Protein AF-A0A0X1U800-F1 (afdb_monomer_lite)

Foldseek 3Di:
DVVVVVVVVVVVVVVLFPPKDKDKDWDPVCQLPVVDPVSVVVVVPPDDPVPADPPDDKIKMWMWIDTNPDTDIDIDIDHDDDPVVVVVVVVVCVVVDDDDPDQDDDPVDPDRPDPPPPPPD

pLDDT: mean 77.21, std 16.34, range [30.25, 90.88]

Secondary structure (DSSP, 8-state):
-HHHHHHHHHHHHHHHTT-EEEEEE--GGGTT-SSSHHHHHHTTTSPPGGGS-SSS-EEEEEEEEEETTEEEEEEEEEE---HHHHHHHHHHHHHH----SS----TT-------------

Structure (mmCIF, N/CA/C/O backbone):
data_AF-A0A0X1U800-F1
#
_entry.id   AF-A0A0X1U800-F1
#
loop_
_atom_site.group_PDB
_atom_site.id
_atom_site.type_symbol
_atom_site.label_atom_id
_atom_site.label_alt_id
_atom_site.label_comp_id
_atom_site.label_asym_id
_atom_site.label_entity_id
_atom_site.label_seq_id
_atom_site.pdbx_PDB_ins_code
_atom_site.Cartn_x
_atom_site.Cartn_y
_atom_site.Cartn_z
_atom_site.occupancy
_atom_site.B_iso_or_equiv
_atom_site.auth_seq_id
_atom_site.auth_comp_id
_atom_site.auth_asym_id
_atom_site.auth_atom_id
_atom_site.pdbx_PDB_model_num
ATOM 1 N N . MET A 1 1 ? -38.539 11.620 36.957 1.00 58.22 1 MET A N 1
ATOM 2 C CA . MET A 1 1 ? -37.095 11.274 36.946 1.00 58.22 1 MET A CA 1
ATOM 3 C C . MET A 1 1 ? -36.659 10.487 35.702 1.00 58.22 1 MET A C 1
ATOM 5 O O . MET A 1 1 ? -35.643 10.849 35.133 1.00 58.22 1 MET A O 1
ATOM 9 N N . LYS A 1 2 ? -37.437 9.511 35.198 1.00 63.00 2 LYS A N 1
ATOM 10 C CA . LYS A 1 2 ? -37.110 8.702 33.995 1.00 63.00 2 LYS A CA 1
ATOM 11 C C . LYS A 1 2 ? -36.730 9.505 32.728 1.00 63.00 2 LYS A C 1
ATOM 13 O O . LYS A 1 2 ? -35.786 9.140 32.041 1.00 63.00 2 LYS A O 1
ATOM 18 N N . LYS A 1 3 ? -37.398 10.640 32.462 1.00 69.00 3 LYS A N 1
ATOM 19 C CA . LYS A 1 3 ? -37.115 11.502 31.292 1.00 69.00 3 LYS A CA 1
ATOM 20 C C . LYS A 1 3 ? -35.714 12.143 31.309 1.00 69.00 3 LYS A C 1
ATOM 22 O O . LYS A 1 3 ? -35.134 12.322 30.248 1.00 69.00 3 LYS A O 1
ATOM 27 N N . LYS A 1 4 ? -35.150 12.451 32.489 1.00 76.62 4 LYS A N 1
ATOM 28 C CA . LYS A 1 4 ? -33.788 13.013 32.604 1.00 76.62 4 LYS A CA 1
ATOM 29 C C . LYS A 1 4 ? -32.718 11.970 32.257 1.00 76.62 4 LYS A C 1
ATOM 31 O O . LYS A 1 4 ? -31.781 12.285 31.538 1.00 76.62 4 LYS A O 1
ATOM 36 N N . TYR A 1 5 ? -32.903 10.723 32.692 1.00 85.62 5 TYR A N 1
ATOM 37 C CA . TYR A 1 5 ? -31.992 9.620 32.361 1.00 85.62 5 TYR A CA 1
ATOM 38 C C . TYR A 1 5 ? -32.032 9.242 30.878 1.00 85.62 5 TYR A C 1
ATOM 40 O O . TYR A 1 5 ? -30.999 8.915 30.308 1.00 85.62 5 TYR A O 1
ATOM 48 N N . PHE A 1 6 ? -33.198 9.355 30.237 1.00 87.12 6 PHE A N 1
ATOM 49 C CA . PHE A 1 6 ? -33.327 9.152 28.793 1.00 87.12 6 PHE A CA 1
ATOM 50 C C . PHE A 1 6 ? -32.513 10.176 27.985 1.00 87.12 6 PHE A C 1
ATOM 52 O O . PHE A 1 6 ? -31.804 9.804 27.056 1.00 87.12 6 PHE A O 1
ATOM 59 N N . PHE A 1 7 ? -32.539 11.451 28.387 1.00 86.38 7 PHE A N 1
ATOM 60 C CA . PHE A 1 7 ? -31.701 12.484 27.768 1.00 86.38 7 PHE A CA 1
ATOM 61 C C . PHE A 1 7 ? -30.202 12.223 27.964 1.00 86.38 7 PHE A C 1
ATOM 63 O O . PHE A 1 7 ? -29.434 12.354 27.017 1.00 86.38 7 PHE A O 1
ATOM 70 N N . ILE A 1 8 ? -29.787 11.800 29.162 1.00 88.88 8 ILE A N 1
ATOM 71 C CA . ILE A 1 8 ? -28.387 11.441 29.445 1.00 88.88 8 ILE A CA 1
ATOM 72 C C . ILE A 1 8 ? -27.940 10.253 28.578 1.00 88.88 8 ILE A C 1
ATOM 74 O O . ILE A 1 8 ? -26.848 10.282 28.019 1.00 88.88 8 ILE A O 1
ATOM 78 N N . PHE A 1 9 ? -28.797 9.241 28.409 1.00 87.44 9 PHE A N 1
ATOM 79 C CA . PHE A 1 9 ? -28.520 8.089 27.549 1.00 87.44 9 PHE A CA 1
ATOM 80 C C . PHE A 1 9 ? -28.328 8.488 26.080 1.00 87.44 9 PHE A C 1
ATOM 82 O O . PHE A 1 9 ? -27.378 8.036 25.450 1.00 87.44 9 PHE A O 1
ATOM 89 N N . ILE A 1 10 ? -29.173 9.380 25.549 1.00 87.44 10 ILE A N 1
ATOM 90 C CA . ILE A 1 10 ? -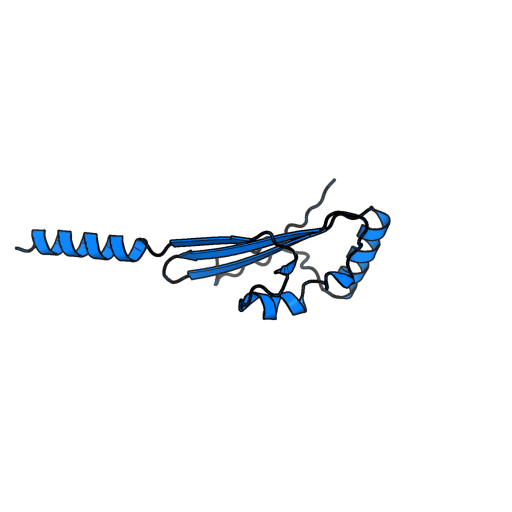29.033 9.895 24.177 1.00 87.44 10 ILE A CA 1
ATOM 91 C C . ILE A 1 10 ? -27.715 10.655 24.002 1.00 87.44 10 ILE A C 1
ATOM 93 O O . ILE A 1 10 ? -27.038 10.470 22.997 1.00 87.44 10 ILE A O 1
ATOM 97 N N . ILE A 1 11 ? -27.321 11.476 24.978 1.00 86.25 11 ILE A N 1
ATOM 98 C CA . ILE A 1 11 ? -26.056 12.222 24.921 1.00 86.25 11 ILE A CA 1
ATOM 99 C C . ILE A 1 11 ? -24.863 11.259 24.895 1.00 86.25 11 ILE A C 1
ATOM 101 O O . ILE A 1 11 ? -23.974 11.418 24.066 1.00 86.25 11 ILE A O 1
ATOM 105 N N . ILE A 1 12 ? -24.863 10.233 25.751 1.00 83.19 12 ILE A N 1
ATOM 106 C CA . ILE A 1 12 ? -23.816 9.201 25.770 1.00 83.19 12 ILE A CA 1
ATOM 107 C C . ILE A 1 12 ? -23.771 8.455 24.434 1.00 83.19 12 ILE A C 1
ATOM 109 O O . ILE A 1 12 ? -22.695 8.265 23.876 1.00 83.19 12 ILE A O 1
ATOM 113 N N . LEU A 1 13 ? -24.933 8.08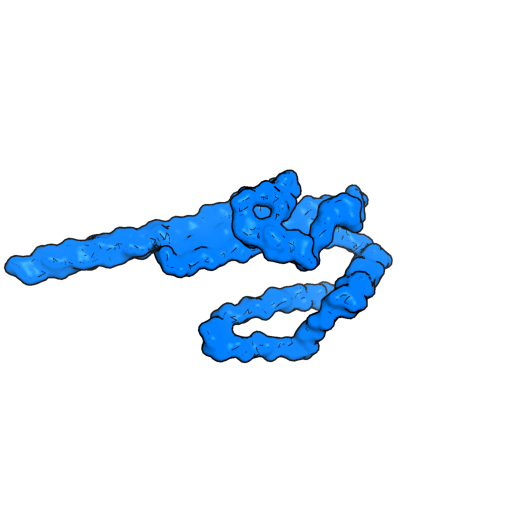3 23.894 1.00 80.62 13 LEU A N 1
ATOM 114 C CA . LEU A 1 13 ? -25.037 7.413 22.604 1.00 80.62 13 LEU A CA 1
ATOM 115 C C . LEU A 1 13 ? -24.432 8.273 21.484 1.00 80.62 13 LEU A C 1
ATOM 117 O O . LEU A 1 13 ? -23.633 7.772 20.705 1.00 80.62 13 LEU A O 1
ATOM 121 N N . ILE A 1 14 ? -24.745 9.572 21.441 1.00 80.38 14 ILE A N 1
ATOM 122 C CA . ILE A 1 14 ? -24.180 10.512 20.461 1.00 80.38 14 ILE A CA 1
ATOM 123 C C . ILE A 1 14 ? -22.660 10.634 20.625 1.00 80.38 14 ILE A C 1
ATOM 125 O O . ILE A 1 14 ? -21.954 10.636 19.622 1.00 80.38 14 ILE A O 1
ATOM 129 N N . LEU A 1 15 ? -22.144 10.675 21.859 1.00 72.50 15 LEU A N 1
ATOM 130 C CA . LEU A 1 15 ? -20.700 10.726 22.124 1.00 72.50 15 LEU A CA 1
ATOM 131 C C . LEU A 1 15 ? -19.961 9.483 21.597 1.00 72.50 15 LEU A C 1
ATOM 133 O O . LEU A 1 15 ? -18.846 9.620 21.100 1.00 72.50 15 LEU A O 1
ATOM 137 N N . PHE A 1 16 ? -20.585 8.299 21.622 1.00 66.44 16 PHE A N 1
ATOM 138 C CA . PHE A 1 16 ? -20.022 7.084 21.011 1.00 66.44 16 PHE A CA 1
ATOM 139 C C . PHE A 1 16 ? -19.899 7.170 19.480 1.00 66.44 16 PHE A C 1
ATOM 141 O O . PHE A 1 16 ? -19.029 6.521 18.904 1.00 66.44 16 PHE A O 1
ATOM 148 N N . PHE A 1 17 ? -20.727 7.979 18.811 1.00 65.50 17 PHE A N 1
ATOM 149 C CA . PHE A 1 17 ? -20.683 8.152 17.354 1.00 65.50 17 PHE A CA 1
ATOM 150 C C . PHE A 1 17 ? -19.656 9.197 16.878 1.00 65.50 17 PHE A C 1
ATOM 152 O O . PHE A 1 17 ? -19.450 9.330 15.674 1.00 65.50 17 PHE A O 1
ATOM 159 N N . ILE A 1 18 ? -18.981 9.924 17.780 1.00 67.25 18 ILE A N 1
ATOM 160 C CA . ILE A 1 18 ? -18.018 10.986 17.414 1.00 67.25 18 ILE A CA 1
ATOM 161 C C . ILE A 1 18 ? -16.639 10.423 17.012 1.00 67.25 18 ILE A C 1
ATOM 163 O O . ILE A 1 18 ? -15.807 11.147 16.470 1.00 67.25 18 ILE A O 1
ATOM 167 N N . SER A 1 19 ? -16.385 9.127 17.202 1.00 61.94 19 SER A N 1
ATOM 168 C CA . SER A 1 19 ? -15.115 8.473 16.848 1.00 61.94 19 SER A CA 1
ATOM 169 C C . SER A 1 19 ? -14.982 8.202 15.341 1.00 61.94 19 SER A C 1
ATOM 171 O O . SER A 1 19 ? -14.859 7.052 14.916 1.00 61.94 19 SER A O 1
ATOM 173 N N . TYR A 1 20 ? -15.023 9.266 14.537 1.00 70.81 20 TYR A N 1
ATOM 174 C CA . TYR A 1 20 ? -14.709 9.242 13.114 1.00 70.81 20 TYR A CA 1
ATOM 175 C C . TYR A 1 20 ? -13.372 9.933 12.857 1.00 70.81 20 TYR A C 1
ATOM 177 O O . TYR A 1 20 ? -13.182 11.091 13.225 1.00 70.81 20 TYR A O 1
ATOM 185 N N . SER A 1 21 ? -12.450 9.227 12.208 1.00 75.94 21 SER A N 1
ATOM 186 C CA . SER A 1 21 ? -11.150 9.769 11.812 1.00 75.94 21 SER A CA 1
ATOM 187 C C . SER A 1 21 ? -10.889 9.467 10.344 1.00 75.94 21 SER A C 1
ATOM 189 O O . SER A 1 21 ? -11.048 8.327 9.902 1.00 75.94 21 SER A O 1
ATOM 191 N N . ILE A 1 22 ? -10.467 10.492 9.603 1.00 80.81 22 ILE A N 1
ATOM 192 C CA . ILE A 1 22 ? -9.895 10.353 8.266 1.00 80.81 22 ILE A CA 1
ATOM 193 C C . ILE A 1 22 ? -8.496 10.947 8.301 1.00 80.81 22 ILE A C 1
ATOM 195 O O . ILE A 1 22 ? -8.320 12.094 8.714 1.00 80.81 22 ILE A O 1
ATOM 199 N N . SER A 1 23 ? -7.509 10.216 7.793 1.00 80.88 23 SER A N 1
ATOM 200 C CA . SER A 1 23 ? -6.208 10.801 7.478 1.00 80.88 23 SER A CA 1
ATOM 201 C C . SER A 1 23 ? -5.756 10.384 6.089 1.00 80.88 23 SER A C 1
ATOM 203 O O . SER A 1 23 ? -5.869 9.219 5.717 1.00 80.88 23 SER A O 1
ATOM 205 N N . ASN A 1 24 ? -5.240 11.352 5.330 1.00 84.06 24 ASN A N 1
ATOM 206 C CA . ASN A 1 24 ? -4.761 11.138 3.972 1.00 84.06 24 ASN A CA 1
ATOM 207 C C . ASN A 1 24 ? -3.338 11.686 3.842 1.00 84.06 24 ASN A C 1
ATOM 209 O O . ASN A 1 24 ? -3.045 12.787 4.309 1.00 84.06 24 ASN A O 1
ATOM 213 N N . THR A 1 25 ? -2.451 10.952 3.176 1.00 82.75 25 THR A N 1
ATOM 214 C CA . THR A 1 25 ? -1.112 11.443 2.831 1.00 82.75 25 THR A CA 1
ATOM 215 C C . THR A 1 25 ? -0.746 11.043 1.415 1.00 82.75 25 THR A C 1
ATOM 217 O O . THR A 1 25 ? -1.034 9.931 0.989 1.00 82.75 25 THR A O 1
ATOM 220 N N . THR A 1 26 ? -0.117 11.957 0.681 1.00 85.19 26 THR A N 1
ATOM 221 C CA . THR A 1 26 ? 0.312 11.739 -0.708 1.00 85.19 26 THR A CA 1
ATOM 222 C C . THR A 1 26 ? 1.830 11.701 -0.876 1.00 85.19 26 THR A C 1
ATOM 224 O O . THR A 1 26 ? 2.363 11.770 -1.979 1.00 85.19 26 THR A O 1
ATOM 227 N N . ASN A 1 27 ? 2.568 11.628 0.232 1.00 86.88 27 ASN A N 1
ATOM 228 C CA . ASN A 1 27 ? 4.019 11.730 0.205 1.00 86.88 27 ASN A CA 1
ATOM 229 C C . ASN A 1 27 ? 4.653 10.406 -0.236 1.00 86.88 27 ASN A C 1
ATOM 231 O O . ASN A 1 27 ? 4.662 9.450 0.536 1.00 86.88 27 ASN A O 1
ATOM 235 N N . ILE A 1 28 ? 5.244 10.376 -1.431 1.00 86.31 28 ILE A N 1
ATOM 236 C CA . ILE A 1 28 ? 5.927 9.197 -1.984 1.00 86.31 28 ILE A CA 1
ATOM 237 C C . ILE A 1 28 ? 7.019 8.630 -1.058 1.00 86.31 28 ILE A C 1
ATOM 239 O O . ILE A 1 28 ? 7.222 7.424 -1.025 1.00 86.31 28 ILE A O 1
ATOM 243 N N . LYS A 1 29 ? 7.659 9.453 -0.211 1.00 87.94 29 LYS A N 1
ATOM 244 C CA . LYS A 1 29 ? 8.644 8.979 0.785 1.00 87.94 29 LYS A CA 1
ATOM 245 C C . LYS A 1 29 ? 8.032 8.076 1.864 1.00 87.94 29 LYS A C 1
ATOM 247 O O . LYS A 1 29 ? 8.759 7.376 2.559 1.00 87.94 29 LYS A O 1
ATOM 252 N N . LYS A 1 30 ? 6.708 8.126 2.032 1.00 88.88 30 LYS A N 1
ATOM 253 C CA . LYS A 1 30 ? 5.937 7.280 2.951 1.00 88.88 30 LYS A CA 1
ATOM 254 C C . LYS A 1 30 ? 5.375 6.027 2.277 1.00 88.88 30 LYS A C 1
ATOM 256 O O . LYS A 1 30 ? 4.639 5.284 2.921 1.00 88.88 30 LYS A O 1
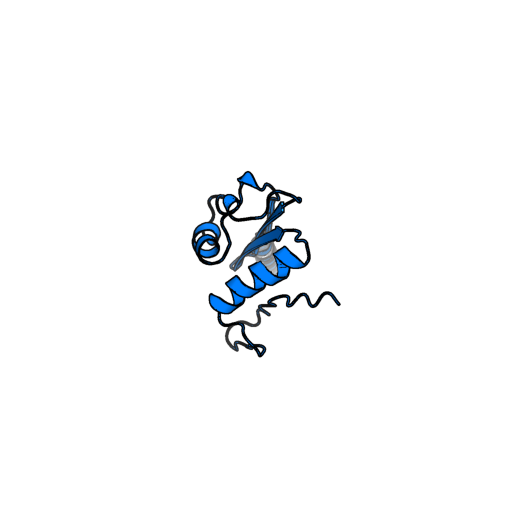ATOM 261 N N . TYR A 1 31 ? 5.675 5.802 1.000 1.00 90.88 31 TYR A N 1
ATOM 262 C CA . TYR A 1 31 ? 5.258 4.600 0.295 1.00 90.88 31 TYR A CA 1
ATOM 263 C C . TYR A 1 31 ? 5.796 3.347 0.987 1.00 90.88 31 TYR A C 1
ATOM 265 O O . TYR A 1 31 ? 7.004 3.217 1.181 1.00 90.88 31 TYR A O 1
ATOM 273 N N . LEU A 1 32 ? 4.886 2.452 1.387 1.00 89.75 32 LEU A N 1
ATOM 274 C CA . LEU A 1 32 ? 5.188 1.214 2.122 1.00 89.75 32 LEU A CA 1
ATOM 275 C C . LEU A 1 32 ? 6.028 1.430 3.398 1.00 89.75 32 LEU A C 1
ATOM 277 O O . LEU A 1 32 ? 6.711 0.520 3.880 1.00 89.75 32 LEU A O 1
ATOM 281 N N . ASN A 1 33 ? 6.013 2.653 3.926 1.00 90.00 33 ASN A N 1
ATOM 282 C CA . ASN A 1 33 ? 6.819 3.080 5.061 1.00 90.00 33 ASN A CA 1
ATOM 283 C C . ASN A 1 33 ? 6.101 4.174 5.864 1.00 90.00 33 ASN A C 1
ATOM 285 O O . ASN A 1 33 ? 6.710 5.145 6.315 1.00 90.00 33 ASN A O 1
ATOM 289 N N . ASN A 1 34 ? 4.779 4.059 6.001 1.00 83.25 34 ASN A N 1
ATOM 290 C CA . ASN A 1 34 ? 3.983 4.982 6.802 1.00 83.25 34 ASN A CA 1
ATOM 291 C C . ASN A 1 34 ? 3.917 4.568 8.288 1.00 83.25 34 ASN A C 1
ATOM 293 O O . ASN A 1 34 ? 3.377 5.313 9.103 1.00 83.25 34 ASN A O 1
ATOM 297 N N . GLY A 1 35 ? 4.492 3.414 8.647 1.00 82.94 35 GLY A N 1
ATOM 298 C CA . GLY A 1 35 ? 4.532 2.878 10.014 1.00 82.94 35 GLY A CA 1
ATOM 299 C C . GLY A 1 35 ? 3.262 2.116 10.401 1.00 82.94 35 GLY A C 1
ATOM 300 O O . GLY A 1 35 ? 3.008 1.894 11.582 1.00 82.94 35 GLY A O 1
ATOM 301 N N . THR A 1 36 ? 2.459 1.738 9.408 1.00 85.56 36 THR A N 1
ATOM 302 C CA . THR A 1 36 ? 1.113 1.167 9.571 1.00 85.56 36 THR A CA 1
ATOM 303 C C . THR A 1 36 ? 1.115 -0.323 9.249 1.00 85.56 36 THR A C 1
ATOM 305 O O . THR A 1 36 ? 1.979 -0.801 8.513 1.00 85.56 36 THR A O 1
ATOM 308 N N . LYS A 1 37 ? 0.159 -1.092 9.787 1.00 85.75 37 LYS A N 1
ATOM 309 C CA . LYS A 1 37 ? 0.118 -2.549 9.555 1.00 85.75 37 LYS A CA 1
ATOM 310 C C . LYS A 1 37 ? -0.100 -2.884 8.077 1.00 85.75 37 LYS A C 1
ATOM 312 O O . LYS A 1 37 ? 0.450 -3.881 7.610 1.00 85.75 37 LYS A O 1
ATOM 317 N N . ILE A 1 38 ? -0.839 -2.052 7.333 1.00 87.19 38 ILE A N 1
ATOM 318 C CA . ILE A 1 38 ? -1.012 -2.220 5.885 1.00 87.19 38 ILE A CA 1
ATOM 319 C C . ILE A 1 38 ? 0.315 -2.216 5.111 1.00 87.19 38 ILE A C 1
ATOM 321 O O . ILE A 1 38 ? 0.401 -2.917 4.106 1.00 87.19 38 ILE A O 1
ATOM 325 N N . ASP A 1 39 ? 1.367 -1.533 5.587 1.00 88.88 39 ASP A N 1
ATOM 326 C CA . ASP A 1 39 ? 2.673 -1.509 4.910 1.00 88.88 39 ASP A CA 1
ATOM 327 C C . ASP A 1 39 ? 3.260 -2.923 4.782 1.00 88.88 39 ASP A C 1
ATOM 329 O O . ASP A 1 39 ? 3.804 -3.287 3.739 1.00 88.88 39 ASP A O 1
ATOM 333 N N . THR A 1 40 ? 3.120 -3.752 5.823 1.00 88.81 40 THR A N 1
ATOM 334 C CA . THR A 1 40 ? 3.620 -5.135 5.830 1.00 88.81 40 THR A CA 1
ATOM 335 C C . THR A 1 40 ? 2.902 -6.003 4.801 1.00 88.81 40 THR A C 1
ATOM 337 O O . THR A 1 40 ? 3.542 -6.797 4.117 1.00 88.81 40 THR A O 1
ATOM 340 N N . TYR A 1 41 ? 1.585 -5.843 4.661 1.00 88.19 41 TYR A N 1
ATOM 341 C CA . TYR A 1 41 ? 0.805 -6.603 3.684 1.00 88.19 41 TYR A CA 1
ATOM 342 C C . TYR A 1 41 ? 1.050 -6.102 2.261 1.00 88.19 41 TYR A C 1
ATOM 344 O O . TYR A 1 41 ? 1.271 -6.901 1.354 1.00 88.19 41 TYR A O 1
ATOM 352 N N . ALA A 1 42 ? 1.058 -4.782 2.070 1.00 89.00 42 ALA A N 1
ATOM 353 C CA . ALA A 1 42 ? 1.214 -4.159 0.766 1.00 89.00 42 ALA A CA 1
ATOM 354 C C . ALA A 1 42 ? 2.586 -4.446 0.139 1.00 89.00 42 ALA A C 1
ATOM 356 O O . ALA A 1 42 ? 2.645 -4.649 -1.070 1.00 89.00 42 ALA A O 1
ATOM 357 N N . LYS A 1 43 ? 3.661 -4.582 0.932 1.00 90.31 43 LYS A N 1
ATOM 358 C CA . LYS A 1 43 ? 5.003 -4.973 0.446 1.00 90.31 43 LYS A CA 1
ATOM 359 C C . LYS A 1 43 ? 5.044 -6.289 -0.332 1.00 90.31 43 LYS A C 1
ATOM 361 O O . LYS A 1 43 ? 5.921 -6.462 -1.168 1.00 90.31 43 LYS A O 1
ATOM 366 N N . ASN A 1 44 ? 4.110 -7.207 -0.084 1.00 86.31 44 ASN A N 1
ATOM 367 C CA . ASN A 1 44 ? 4.065 -8.482 -0.805 1.00 86.31 44 ASN A CA 1
ATOM 368 C C . ASN A 1 44 ? 3.452 -8.353 -2.207 1.00 86.31 44 ASN A C 1
ATOM 370 O O . ASN A 1 44 ? 3.726 -9.177 -3.079 1.00 86.31 44 ASN A O 1
ATOM 374 N N . PHE A 1 45 ? 2.617 -7.334 -2.420 1.00 84.81 45 PHE A N 1
ATOM 375 C CA . PHE A 1 45 ? 1.834 -7.170 -3.645 1.00 84.81 45 PHE A CA 1
ATOM 376 C C . PHE A 1 45 ? 2.307 -6.001 -4.500 1.00 84.81 45 PHE A C 1
ATOM 378 O O . PHE A 1 45 ? 2.270 -6.090 -5.727 1.00 84.81 45 PHE A O 1
ATOM 385 N N . MET A 1 46 ? 2.734 -4.915 -3.861 1.00 87.88 46 MET A N 1
ATOM 386 C CA . MET A 1 46 ? 3.117 -3.681 -4.525 1.00 87.88 46 MET A CA 1
ATOM 387 C C . MET A 1 46 ? 4.597 -3.694 -4.942 1.00 87.88 46 MET A C 1
ATOM 389 O O . MET A 1 46 ? 5.425 -4.269 -4.234 1.00 87.88 46 MET A O 1
ATOM 393 N N . PRO A 1 47 ? 4.944 -3.077 -6.085 1.00 88.06 47 PRO A N 1
ATOM 394 C CA . PRO A 1 47 ? 6.318 -3.049 -6.587 1.00 88.06 47 PRO A CA 1
ATOM 395 C C . PRO A 1 47 ? 7.220 -2.141 -5.741 1.00 88.06 47 PRO A C 1
ATOM 397 O O . PRO A 1 47 ? 6.746 -1.197 -5.107 1.00 88.06 47 PRO A O 1
ATOM 400 N N . ALA A 1 48 ? 8.531 -2.376 -5.751 1.00 88.38 48 ALA A N 1
ATOM 401 C CA . ALA A 1 48 ? 9.478 -1.408 -5.202 1.00 88.38 48 ALA A CA 1
ATOM 402 C C . ALA A 1 48 ? 9.492 -0.143 -6.083 1.00 88.38 48 ALA A C 1
ATOM 404 O O . ALA A 1 48 ? 9.330 -0.242 -7.299 1.00 88.38 48 ALA A O 1
ATOM 405 N N . ILE A 1 49 ? 9.676 1.052 -5.502 1.00 87.25 49 ILE A N 1
ATOM 406 C CA . ILE A 1 49 ? 9.702 2.302 -6.296 1.00 87.25 49 ILE A CA 1
ATOM 407 C C . ILE A 1 49 ? 10.878 2.292 -7.271 1.00 87.25 49 ILE A C 1
ATOM 409 O O . ILE A 1 49 ? 10.799 2.844 -8.364 1.00 87.25 49 ILE A O 1
ATOM 413 N N . GLU A 1 50 ? 11.975 1.664 -6.870 1.00 86.25 50 GLU A N 1
ATOM 414 C CA . GLU A 1 50 ? 13.212 1.579 -7.630 1.00 86.25 50 GLU A CA 1
ATOM 415 C C . GLU A 1 50 ? 13.046 0.770 -8.921 1.00 86.25 50 GLU A C 1
ATOM 417 O O . GLU A 1 50 ? 13.748 1.053 -9.894 1.00 86.25 50 GLU A O 1
ATOM 422 N N . ASP A 1 51 ? 12.098 -0.172 -8.928 1.00 85.69 51 ASP A N 1
ATOM 423 C CA . ASP A 1 51 ? 11.759 -1.023 -10.071 1.00 85.69 51 ASP A CA 1
ATOM 424 C C . ASP A 1 51 ? 10.797 -0.333 -11.050 1.00 85.69 51 ASP A C 1
ATOM 426 O O . ASP A 1 51 ? 10.565 -0.829 -12.155 1.00 85.69 51 ASP A O 1
ATOM 430 N N . LEU A 1 52 ? 10.222 0.810 -10.659 1.00 84.69 52 LEU A N 1
ATOM 431 C CA . LEU A 1 52 ? 9.292 1.559 -11.491 1.00 84.69 52 LEU A CA 1
ATOM 432 C C . LEU A 1 52 ? 10.032 2.464 -12.480 1.00 84.69 52 LEU A C 1
ATOM 434 O O . LEU A 1 52 ? 11.109 2.996 -12.186 1.00 84.69 52 LEU A O 1
ATOM 438 N N . PRO A 1 53 ? 9.443 2.699 -13.662 1.00 80.56 53 PRO A N 1
ATOM 439 C CA . PRO A 1 53 ? 10.001 3.640 -14.613 1.00 80.56 53 PRO A CA 1
ATOM 440 C C . PRO A 1 53 ? 10.080 5.046 -14.020 1.00 80.56 53 PRO A C 1
ATOM 442 O O . PRO A 1 53 ? 9.115 5.578 -13.478 1.00 80.56 53 PRO A O 1
ATOM 445 N N . LYS A 1 54 ? 11.250 5.666 -14.174 1.00 73.06 54 LYS A N 1
ATOM 446 C CA . LYS A 1 54 ? 11.580 6.974 -13.587 1.00 73.06 54 LYS A CA 1
ATOM 447 C C . LYS A 1 54 ? 11.269 8.160 -14.503 1.00 73.06 54 LYS A C 1
ATOM 449 O O . LYS A 1 54 ? 11.558 9.295 -14.142 1.00 73.06 54 LYS A O 1
ATOM 454 N N . TYR A 1 55 ? 10.752 7.907 -15.705 1.00 68.12 55 TYR A N 1
ATOM 455 C CA . TYR A 1 55 ? 10.603 8.931 -16.744 1.00 68.12 55 TYR A CA 1
ATOM 456 C C . TYR A 1 55 ? 9.283 9.720 -16.655 1.00 68.12 55 TYR A C 1
ATOM 458 O O . TYR A 1 55 ? 9.120 10.696 -17.386 1.00 68.12 55 TYR A O 1
ATOM 466 N N . ARG A 1 56 ? 8.346 9.332 -15.776 1.00 70.56 56 ARG A N 1
ATOM 467 C CA . ARG A 1 56 ? 7.098 10.064 -15.496 1.00 70.56 56 ARG A CA 1
ATOM 468 C C . ARG A 1 56 ? 6.804 10.121 -14.003 1.00 70.56 56 ARG A C 1
ATOM 470 O O . ARG A 1 56 ? 7.350 9.347 -13.219 1.00 70.56 56 ARG A O 1
ATOM 477 N N . ASP A 1 57 ? 5.913 11.038 -13.640 1.00 78.38 57 ASP A N 1
ATOM 478 C CA . ASP A 1 57 ? 5.477 11.230 -12.264 1.00 78.38 57 ASP A CA 1
ATOM 479 C C . ASP A 1 57 ? 4.826 9.964 -11.692 1.00 78.38 57 ASP A C 1
ATOM 481 O O . ASP A 1 57 ? 3.956 9.340 -12.306 1.00 78.38 57 ASP A O 1
ATOM 485 N N . ILE A 1 58 ? 5.251 9.614 -10.479 1.00 85.19 58 ILE A N 1
ATOM 486 C CA . ILE A 1 58 ? 4.675 8.552 -9.659 1.00 85.19 58 ILE A CA 1
ATOM 487 C C . ILE A 1 58 ? 3.914 9.226 -8.522 1.00 85.19 58 ILE A C 1
ATOM 489 O O . ILE A 1 58 ? 4.479 10.010 -7.757 1.00 85.19 58 ILE A O 1
ATOM 493 N N . SER A 1 59 ? 2.630 8.906 -8.396 1.00 87.31 59 SER A N 1
ATOM 494 C CA . SER A 1 59 ? 1.776 9.423 -7.332 1.00 87.31 59 SER A CA 1
ATOM 495 C C . SER A 1 59 ? 1.451 8.329 -6.328 1.00 87.31 59 SER A C 1
ATOM 497 O O . SER A 1 59 ? 1.056 7.223 -6.688 1.00 87.31 59 SER A O 1
ATOM 499 N N . TYR A 1 60 ? 1.588 8.656 -5.050 1.00 89.88 60 TYR A N 1
ATOM 500 C CA . TYR A 1 60 ? 1.204 7.794 -3.942 1.00 89.88 60 TYR A CA 1
ATOM 501 C C . TYR A 1 60 ? 0.092 8.459 -3.146 1.00 89.88 60 TYR A C 1
ATOM 503 O O . TYR A 1 60 ? 0.102 9.674 -2.955 1.00 89.88 60 TYR A O 1
ATOM 511 N N . LYS A 1 61 ? -0.849 7.659 -2.646 1.00 90.19 61 LYS A N 1
ATOM 512 C CA . LYS A 1 61 ? -1.876 8.095 -1.708 1.00 90.19 61 LYS A CA 1
ATOM 513 C C . LYS A 1 61 ? -2.154 6.997 -0.693 1.00 90.19 61 LYS A C 1
ATOM 515 O O . LYS A 1 61 ? -2.499 5.879 -1.057 1.00 90.19 61 LYS A O 1
ATOM 520 N N . TYR A 1 62 ? -2.066 7.347 0.577 1.00 90.31 62 TYR A N 1
ATOM 521 C CA . TYR A 1 62 ? -2.544 6.544 1.691 1.00 90.31 62 TYR A CA 1
ATOM 522 C C . TYR A 1 62 ? -3.767 7.215 2.293 1.00 90.31 62 TYR A C 1
ATOM 524 O O . TYR A 1 62 ? -3.745 8.426 2.525 1.00 90.31 62 TYR A O 1
ATOM 532 N N . ASN A 1 63 ? -4.802 6.427 2.556 1.00 88.50 63 ASN A N 1
ATOM 533 C CA . ASN A 1 63 ? -5.993 6.853 3.269 1.00 88.50 63 ASN A CA 1
ATOM 534 C C . ASN A 1 63 ? -6.242 5.901 4.433 1.00 88.50 63 ASN A C 1
ATOM 536 O O . ASN A 1 63 ? -6.195 4.683 4.272 1.00 88.50 63 ASN A O 1
ATOM 540 N N . HIS A 1 64 ? -6.568 6.466 5.580 1.00 89.25 64 HIS A N 1
ATOM 541 C CA . HIS A 1 64 ? -7.003 5.735 6.754 1.00 89.25 64 HIS A CA 1
ATOM 542 C C . HIS A 1 64 ? -8.361 6.266 7.167 1.00 89.25 64 HIS A C 1
ATOM 544 O O . HIS A 1 64 ? -8.523 7.477 7.338 1.00 89.25 64 HIS A O 1
ATOM 550 N N . PHE A 1 65 ? -9.310 5.353 7.330 1.00 85.56 65 PHE A N 1
ATOM 551 C CA . PHE A 1 65 ? -10.651 5.650 7.795 1.00 85.56 65 PHE A CA 1
ATOM 552 C C . PHE A 1 65 ? -10.950 4.782 9.008 1.00 85.56 65 PHE A C 1
ATOM 554 O O . PHE A 1 65 ? -10.808 3.560 8.966 1.00 85.56 65 PHE A O 1
ATOM 561 N N . SER A 1 66 ? -11.413 5.416 10.075 1.00 82.69 66 SER A N 1
ATOM 562 C CA . SER A 1 66 ? -11.860 4.727 11.277 1.00 82.69 66 SER A CA 1
ATOM 563 C C . SER A 1 66 ? -13.259 5.200 11.641 1.00 82.69 66 SER A C 1
ATOM 565 O O . SER A 1 66 ? -13.515 6.404 11.687 1.00 82.69 66 SER A O 1
ATOM 567 N N . ILE A 1 67 ? -14.165 4.245 11.859 1.00 81.00 67 ILE A N 1
ATOM 568 C CA . ILE A 1 67 ? -15.536 4.457 12.330 1.00 81.00 67 ILE A CA 1
ATOM 569 C C . ILE A 1 67 ? -15.779 3.486 13.483 1.00 81.00 67 ILE A C 1
ATOM 571 O O . ILE A 1 67 ? -16.049 2.310 13.249 1.00 81.00 67 ILE A O 1
ATOM 575 N N . ILE A 1 68 ? -15.757 3.994 14.716 1.00 78.06 68 ILE A N 1
ATOM 576 C CA . ILE A 1 68 ? -16.132 3.288 15.958 1.00 78.06 68 ILE A CA 1
ATOM 577 C C . ILE A 1 68 ? -15.417 1.934 16.159 1.00 78.06 68 ILE A C 1
ATOM 579 O O . ILE A 1 68 ? -14.447 1.868 16.904 1.00 78.06 68 ILE A O 1
ATOM 583 N N . LEU A 1 69 ? -15.915 0.852 15.546 1.00 74.50 69 LEU A N 1
ATOM 584 C CA . LEU A 1 69 ? -15.395 -0.523 15.643 1.00 74.50 69 LEU A CA 1
ATOM 585 C C . LEU A 1 69 ? -14.712 -1.010 14.357 1.00 74.50 69 LEU A C 1
ATOM 587 O O . LEU A 1 69 ? -14.199 -2.126 14.318 1.00 74.50 69 LEU A O 1
ATOM 591 N N . PHE A 1 70 ? -14.737 -0.203 13.300 1.00 77.88 70 PHE A N 1
ATOM 592 C CA . PHE A 1 70 ? -14.166 -0.535 12.007 1.00 77.88 70 PHE A CA 1
ATOM 593 C C . PHE A 1 70 ? -13.005 0.390 11.697 1.00 77.88 70 PHE A C 1
ATOM 595 O O . PHE A 1 70 ? -13.097 1.610 11.828 1.00 77.88 70 PHE A O 1
ATOM 602 N N . GLU A 1 71 ? -11.927 -0.213 11.231 1.00 83.25 71 GLU A N 1
ATOM 603 C CA . GLU A 1 71 ? -10.748 0.473 10.741 1.00 83.25 71 GLU A CA 1
ATOM 604 C C . GLU A 1 71 ? -10.460 -0.059 9.344 1.00 83.25 71 GLU A C 1
ATOM 606 O O . GLU A 1 71 ? -10.499 -1.268 9.103 1.00 83.25 71 GLU A O 1
ATOM 611 N N . THR A 1 72 ? -10.218 0.849 8.409 1.00 86.00 72 THR A N 1
ATOM 612 C CA . THR A 1 72 ? -9.832 0.500 7.051 1.00 86.00 72 THR A CA 1
ATOM 613 C C . THR A 1 72 ? -8.696 1.394 6.595 1.00 86.00 72 THR A C 1
ATOM 615 O O . THR A 1 72 ? -8.709 2.615 6.758 1.00 86.00 72 THR A O 1
ATOM 618 N N . GLU A 1 73 ? -7.720 0.763 5.965 1.00 88.56 73 GLU A N 1
ATOM 619 C CA . GLU A 1 73 ? -6.557 1.411 5.381 1.00 88.56 73 GLU A CA 1
ATOM 620 C C . GLU A 1 73 ? -6.577 1.142 3.874 1.00 88.56 73 GLU A C 1
ATOM 622 O O . GLU A 1 73 ? -6.964 0.062 3.425 1.00 88.56 73 GLU A O 1
ATOM 627 N N . ALA A 1 74 ? -6.194 2.134 3.078 1.00 88.25 74 ALA A N 1
ATOM 628 C CA . ALA A 1 74 ? -6.125 2.020 1.631 1.00 88.25 74 ALA A CA 1
ATOM 629 C C . ALA A 1 74 ? -4.843 2.671 1.121 1.00 88.25 74 ALA A C 1
ATOM 631 O O . ALA A 1 74 ? -4.577 3.842 1.399 1.00 88.25 74 ALA A O 1
ATOM 632 N N . ILE A 1 75 ? -4.082 1.917 0.331 1.00 90.06 75 ILE A N 1
ATOM 633 C CA . ILE A 1 75 ? -2.899 2.402 -0.374 1.00 90.06 75 ILE A CA 1
ATOM 634 C C . ILE A 1 75 ? -3.193 2.429 -1.870 1.00 90.06 75 ILE A C 1
ATOM 636 O O . ILE A 1 75 ? -3.716 1.474 -2.440 1.00 90.06 75 ILE A O 1
ATOM 640 N N . THR A 1 76 ? -2.832 3.529 -2.517 1.00 90.62 76 THR A N 1
ATOM 641 C CA . THR A 1 76 ? -2.920 3.707 -3.961 1.00 90.62 76 THR A CA 1
ATOM 642 C C . THR A 1 76 ? -1.578 4.193 -4.484 1.00 90.62 76 THR A C 1
ATOM 644 O O . THR A 1 76 ? -1.014 5.158 -3.968 1.00 90.62 76 THR A O 1
ATOM 647 N N . LEU A 1 77 ? -1.089 3.528 -5.524 1.00 89.88 77 LEU A N 1
ATOM 648 C CA . LEU A 1 77 ? 0.078 3.931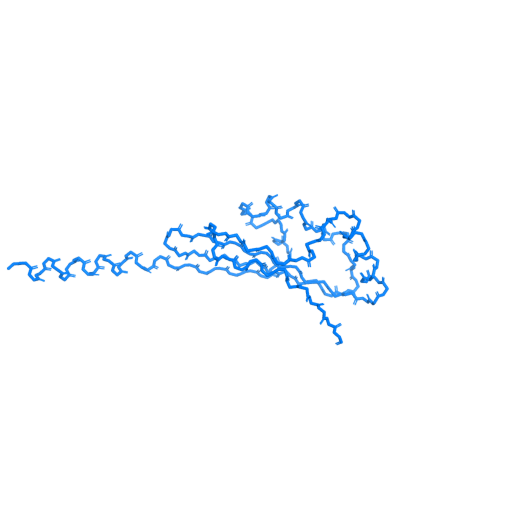 -6.291 1.00 89.88 77 LEU A CA 1
ATOM 649 C C . LEU A 1 77 ? -0.359 4.097 -7.744 1.00 89.88 77 LEU A C 1
ATOM 651 O O . LEU A 1 77 ? -0.934 3.178 -8.324 1.00 89.88 77 LEU A O 1
ATOM 655 N N . VAL A 1 78 ? -0.119 5.273 -8.310 1.00 88.19 78 VAL A N 1
ATOM 656 C CA . VAL A 1 78 ? -0.431 5.600 -9.700 1.00 88.19 78 VAL A CA 1
ATOM 657 C C . VAL A 1 78 ? 0.881 5.865 -10.416 1.00 88.19 78 VAL A C 1
ATOM 659 O O . VAL A 1 78 ? 1.648 6.742 -10.019 1.00 88.19 78 VAL A O 1
ATOM 662 N N . VAL A 1 79 ? 1.128 5.089 -11.465 1.00 86.38 79 VAL A N 1
ATOM 663 C CA . VAL A 1 79 ? 2.326 5.174 -12.299 1.00 86.38 79 VAL A CA 1
ATOM 664 C C . VAL A 1 79 ? 1.867 5.385 -13.731 1.00 86.38 79 VAL A C 1
ATOM 666 O O . VAL A 1 79 ? 0.991 4.671 -14.219 1.00 86.38 79 VAL A O 1
ATOM 669 N N . HIS A 1 80 ? 2.440 6.378 -14.401 1.00 85.19 80 HIS A N 1
ATOM 670 C CA . HIS A 1 80 ? 2.152 6.636 -15.804 1.00 85.19 80 HIS A CA 1
ATOM 671 C C . HIS A 1 80 ? 3.154 5.905 -16.696 1.00 85.19 80 HIS A C 1
ATOM 673 O O . HIS A 1 80 ? 4.352 6.164 -16.621 1.00 85.19 80 HIS A O 1
ATOM 679 N N . TYR A 1 81 ? 2.644 5.063 -17.591 1.00 84.31 81 TYR A N 1
ATOM 680 C CA . TYR A 1 81 ? 3.438 4.304 -18.555 1.00 84.31 81 TYR A CA 1
ATOM 681 C C . TYR A 1 81 ? 3.231 4.825 -19.985 1.00 84.31 81 TYR A C 1
ATOM 683 O O . TYR A 1 81 ? 2.186 5.398 -20.312 1.00 84.31 81 TYR A O 1
ATOM 691 N N . ASP A 1 82 ? 4.238 4.660 -20.838 1.00 87.31 82 ASP A N 1
ATOM 692 C CA . ASP A 1 82 ? 4.010 4.511 -22.279 1.00 87.31 82 ASP A CA 1
ATOM 693 C C . ASP A 1 82 ? 3.435 3.117 -22.584 1.00 87.31 82 ASP A C 1
ATOM 695 O O . ASP A 1 82 ? 3.430 2.230 -21.730 1.00 87.31 82 ASP A O 1
ATOM 699 N N . GLU A 1 83 ? 2.907 2.944 -23.790 1.00 89.38 83 GLU A N 1
ATOM 700 C CA . GLU A 1 83 ? 2.198 1.727 -24.192 1.00 89.38 83 GLU A CA 1
ATOM 701 C C . GLU A 1 83 ? 3.092 0.477 -24.162 1.00 89.38 83 GLU A C 1
ATOM 703 O O . GLU A 1 83 ? 2.678 -0.569 -23.660 1.00 89.38 83 GLU A O 1
ATOM 708 N N . GLU A 1 84 ? 4.345 0.597 -24.610 1.00 89.75 84 GLU A N 1
ATOM 709 C CA . GLU A 1 84 ? 5.304 -0.512 -24.621 1.00 89.75 84 GLU A CA 1
ATOM 710 C C . GLU A 1 84 ? 5.635 -0.973 -23.193 1.00 89.75 84 GLU A C 1
ATOM 712 O O . GLU A 1 84 ? 5.589 -2.166 -22.873 1.00 89.75 84 GLU A O 1
ATOM 717 N N . THR A 1 85 ? 5.914 -0.022 -22.301 1.00 88.12 85 THR A N 1
ATOM 718 C CA . THR A 1 85 ? 6.215 -0.300 -20.894 1.00 88.12 85 THR A CA 1
ATOM 719 C C . THR A 1 85 ? 4.994 -0.865 -20.172 1.00 88.12 85 THR A C 1
ATOM 721 O O . THR A 1 85 ? 5.130 -1.790 -19.370 1.00 88.12 85 THR A O 1
ATOM 724 N N . TYR A 1 86 ? 3.798 -0.358 -20.478 1.00 87.75 86 TYR A N 1
ATOM 725 C CA . TYR A 1 86 ? 2.550 -0.855 -19.907 1.00 87.75 86 TYR A CA 1
ATOM 726 C C . TYR A 1 86 ? 2.323 -2.335 -20.229 1.00 87.75 86 TYR A C 1
ATOM 728 O O . TYR A 1 86 ? 2.112 -3.128 -19.309 1.00 87.75 86 TYR A O 1
ATOM 736 N N . GLU A 1 87 ? 2.401 -2.728 -21.504 1.00 90.50 87 GLU A N 1
ATOM 737 C CA . GLU A 1 87 ? 2.168 -4.123 -21.896 1.00 90.50 87 GLU A CA 1
ATOM 738 C C . GLU A 1 87 ? 3.226 -5.062 -21.300 1.00 90.50 87 GLU A C 1
ATOM 740 O O . GLU A 1 87 ? 2.906 -6.165 -20.849 1.00 90.50 87 GLU A O 1
ATOM 745 N N . LYS A 1 88 ? 4.474 -4.596 -21.174 1.00 89.06 88 LYS A N 1
ATOM 746 C CA . LYS A 1 88 ? 5.535 -5.349 -20.498 1.00 89.06 88 LYS A CA 1
ATOM 747 C C . LYS A 1 88 ? 5.251 -5.570 -19.008 1.00 89.06 88 LYS A C 1
ATOM 749 O O . LYS A 1 88 ? 5.384 -6.695 -18.524 1.00 89.06 88 LYS A O 1
ATOM 754 N N . GLU A 1 89 ? 4.869 -4.529 -18.266 1.00 84.25 89 GLU A N 1
ATOM 755 C CA . GLU A 1 89 ? 4.550 -4.646 -16.833 1.00 84.25 89 GLU A CA 1
ATOM 756 C C . GLU A 1 89 ? 3.283 -5.483 -16.592 1.00 84.25 89 GLU A C 1
ATOM 758 O O . GLU A 1 89 ? 3.237 -6.317 -15.684 1.00 84.25 89 GLU A O 1
ATOM 763 N N . LYS A 1 90 ? 2.273 -5.337 -17.452 1.00 87.12 90 LYS A N 1
ATOM 764 C CA . LYS A 1 90 ? 1.056 -6.159 -17.438 1.00 87.12 90 LYS A CA 1
ATOM 765 C C . LYS A 1 90 ? 1.356 -7.640 -17.676 1.00 87.12 90 LYS A C 1
ATOM 767 O O . LYS A 1 90 ? 0.775 -8.490 -16.995 1.00 87.12 90 LYS A O 1
ATOM 772 N N . GLY A 1 91 ? 2.285 -7.954 -18.581 1.00 88.31 91 GLY A N 1
ATOM 773 C CA . GLY A 1 91 ? 2.773 -9.316 -18.803 1.00 88.31 91 GLY A CA 1
ATOM 774 C C . GLY A 1 91 ? 3.339 -9.936 -17.524 1.00 88.31 91 GLY A C 1
ATOM 775 O O . GLY A 1 91 ? 2.861 -10.981 -17.085 1.00 88.31 91 GLY A O 1
ATOM 776 N N . LYS A 1 92 ? 4.254 -9.229 -16.845 1.00 85.88 92 LYS A N 1
ATOM 777 C CA . LYS A 1 92 ? 4.835 -9.677 -15.563 1.00 85.88 92 LYS A CA 1
ATOM 778 C C . LYS A 1 92 ? 3.773 -9.942 -14.495 1.00 85.88 92 LYS A C 1
ATOM 780 O O . LYS A 1 92 ? 3.863 -10.915 -13.748 1.00 85.88 92 LYS A O 1
ATOM 785 N N . LEU A 1 93 ? 2.767 -9.072 -14.399 1.00 84.00 93 LEU A N 1
ATOM 786 C CA . LEU A 1 93 ? 1.679 -9.239 -13.434 1.00 84.00 93 LEU A CA 1
ATOM 787 C C . LEU A 1 93 ? 0.809 -10.458 -13.750 1.00 84.00 93 LEU A C 1
ATOM 789 O O . LEU A 1 93 ? 0.401 -11.157 -12.827 1.00 84.00 93 LEU A O 1
ATOM 793 N N . THR A 1 94 ? 0.559 -10.727 -15.031 1.00 85.50 94 THR A N 1
ATOM 794 C CA . THR A 1 94 ? -0.241 -11.875 -15.493 1.00 85.50 94 THR A CA 1
ATOM 795 C C . THR A 1 94 ? 0.485 -13.201 -15.289 1.00 85.50 94 THR A C 1
ATOM 797 O O . THR A 1 94 ? -0.148 -14.204 -14.974 1.00 85.50 94 THR A O 1
ATOM 800 N N . GLU A 1 95 ? 1.812 -13.206 -15.396 1.00 87.31 95 GLU A N 1
ATOM 801 C CA . GLU A 1 95 ? 2.633 -14.365 -15.039 1.00 87.31 95 GLU A CA 1
ATOM 802 C C . GLU A 1 95 ? 2.654 -14.608 -13.524 1.00 87.31 95 GLU A C 1
ATOM 804 O O . GLU A 1 95 ? 2.573 -15.749 -13.068 1.00 87.31 95 GLU A O 1
ATOM 809 N N . LYS A 1 96 ? 2.756 -13.536 -12.728 1.00 84.19 96 LYS A N 1
ATOM 810 C CA . LYS A 1 96 ? 2.906 -13.626 -11.269 1.00 84.19 96 LYS A CA 1
ATOM 811 C C . LYS A 1 96 ? 1.593 -13.912 -10.539 1.00 84.19 96 LYS A C 1
ATOM 813 O O . LYS A 1 96 ? 1.609 -14.561 -9.492 1.00 84.19 96 LYS A O 1
ATOM 818 N N . TYR A 1 97 ? 0.469 -13.416 -11.048 1.00 82.94 97 TYR A N 1
ATOM 819 C CA . TYR A 1 97 ? -0.820 -13.488 -10.370 1.00 82.94 97 TYR A CA 1
ATOM 820 C C . TYR A 1 97 ? -1.902 -14.068 -11.272 1.00 82.94 97 TYR A C 1
ATOM 822 O O . TYR A 1 97 ? -2.069 -13.682 -12.425 1.00 82.94 97 TYR A O 1
ATOM 830 N N . LYS A 1 98 ? -2.724 -14.946 -10.693 1.00 84.31 98 LYS A N 1
ATOM 831 C CA . LYS A 1 98 ? -3.957 -15.391 -11.334 1.00 84.31 98 LYS A CA 1
ATOM 832 C C . LYS A 1 98 ? -5.041 -14.344 -11.104 1.00 84.31 98 LYS A C 1
ATOM 834 O O . LYS A 1 98 ? -5.576 -14.232 -10.001 1.00 84.31 98 LYS A O 1
ATOM 839 N N . PHE A 1 99 ? -5.358 -13.584 -12.145 1.00 79.69 99 PHE A N 1
ATOM 840 C CA . PHE A 1 99 ? -6.478 -12.653 -12.110 1.00 79.69 99 PHE A CA 1
ATOM 841 C C . PHE A 1 99 ? -7.806 -13.406 -12.038 1.00 79.69 99 PHE A C 1
ATOM 843 O O . PHE A 1 99 ? -7.975 -14.473 -12.631 1.00 79.69 99 PHE A O 1
ATOM 850 N N . LEU A 1 100 ? -8.750 -12.835 -11.294 1.00 79.88 100 LEU A N 1
ATOM 851 C CA . LEU A 1 100 ? -10.119 -13.325 -11.263 1.00 79.88 100 LEU A CA 1
ATOM 852 C C . LEU A 1 100 ? -10.809 -12.925 -12.568 1.00 79.88 100 LEU A C 1
ATOM 854 O O . LEU A 1 100 ? -10.850 -11.748 -12.922 1.00 79.88 100 LEU A O 1
ATOM 858 N N . ASP A 1 101 ? -11.359 -13.910 -13.264 1.00 80.69 101 ASP A N 1
ATOM 859 C CA . ASP A 1 101 ? -12.157 -13.745 -14.482 1.00 80.69 101 ASP A CA 1
ATOM 860 C C . ASP A 1 101 ? -13.646 -13.494 -14.184 1.00 80.69 101 ASP A C 1
ATOM 862 O O . ASP A 1 101 ? -14.415 -13.136 -15.074 1.00 80.69 101 ASP A O 1
ATOM 866 N N . HIS A 1 102 ? -14.056 -13.628 -12.921 1.00 76.50 102 HIS A N 1
ATOM 867 C CA . HIS A 1 102 ? -15.419 -13.402 -12.461 1.00 76.50 102 HIS A CA 1
ATOM 868 C C . HIS A 1 102 ? -15.453 -12.662 -11.122 1.00 76.50 102 HIS A C 1
ATOM 870 O O . HIS A 1 102 ? -14.518 -12.691 -10.319 1.00 76.50 102 HIS A O 1
ATOM 876 N N . LYS A 1 103 ? -16.576 -11.987 -10.862 1.00 69.69 103 LYS A N 1
ATOM 877 C CA . LYS A 1 103 ? -16.808 -11.300 -9.592 1.00 69.69 103 LYS A CA 1
ATOM 878 C C . LYS A 1 103 ? -17.021 -12.332 -8.484 1.00 69.69 103 LYS A C 1
ATOM 880 O O . LYS A 1 103 ? -17.987 -13.088 -8.527 1.00 69.69 103 LYS A O 1
ATOM 885 N N . VAL A 1 104 ? -16.176 -12.301 -7.460 1.00 65.00 104 VAL A N 1
ATOM 886 C CA . VAL A 1 104 ? -16.395 -13.070 -6.231 1.00 65.00 104 VAL A CA 1
ATOM 887 C C . VAL A 1 104 ? -17.296 -12.250 -5.307 1.00 65.00 104 VAL A C 1
ATOM 889 O O . VAL A 1 104 ? -16.925 -11.162 -4.866 1.00 65.00 104 VAL A O 1
ATOM 892 N N . VAL A 1 105 ? -18.501 -12.750 -5.039 1.00 57.41 105 VAL A N 1
ATOM 893 C CA . VAL A 1 105 ? -19.396 -12.205 -4.009 1.00 57.41 105 VAL A CA 1
ATOM 894 C C . VAL A 1 105 ? -19.183 -13.045 -2.752 1.00 57.41 105 VAL A C 1
ATOM 896 O O . VAL A 1 105 ? -19.462 -14.237 -2.762 1.00 57.41 105 VAL A O 1
ATOM 899 N N . SER A 1 106 ? -18.625 -12.449 -1.697 1.00 53.34 106 SER A N 1
ATOM 900 C CA . SER A 1 106 ? -18.471 -13.109 -0.395 1.00 53.34 106 SER A CA 1
ATOM 901 C C . SER A 1 106 ? -19.673 -12.784 0.489 1.00 53.34 106 SER A C 1
ATOM 903 O O . SER A 1 106 ? -19.928 -11.614 0.776 1.00 53.34 106 SER A O 1
ATOM 905 N N . ASP A 1 107 ? -20.397 -13.809 0.941 1.00 52.59 107 ASP A N 1
ATOM 906 C CA . ASP A 1 107 ? -21.607 -13.658 1.767 1.00 52.59 107 ASP A CA 1
ATOM 907 C C . ASP A 1 107 ? -21.322 -13.107 3.175 1.00 52.59 107 ASP A C 1
ATOM 909 O O . ASP A 1 107 ? -22.205 -12.545 3.822 1.00 52.59 107 ASP A O 1
ATOM 913 N N . LEU A 1 108 ? -20.078 -13.221 3.65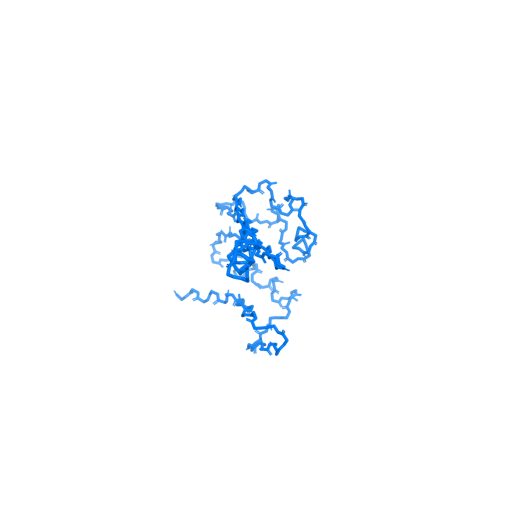1 1.00 47.50 108 LEU A N 1
ATOM 914 C CA . LEU A 1 108 ? -19.671 -12.796 4.995 1.00 47.50 108 LEU A CA 1
ATOM 915 C C . LEU A 1 108 ? -19.377 -11.296 5.101 1.00 47.50 108 LEU A C 1
ATOM 917 O O . LEU A 1 108 ? -19.409 -10.737 6.195 1.00 47.50 108 LEU A O 1
ATOM 921 N N . ILE A 1 109 ? -19.073 -10.635 3.984 1.00 42.72 109 ILE A N 1
ATOM 922 C CA . ILE A 1 109 ? -18.666 -9.234 3.971 1.00 42.72 109 ILE A CA 1
ATOM 923 C C . ILE A 1 109 ? -19.194 -8.606 2.682 1.00 42.72 109 ILE A C 1
ATOM 925 O O . ILE A 1 109 ? -18.643 -8.801 1.602 1.00 42.72 109 ILE A O 1
ATOM 929 N N . LYS A 1 110 ? -20.231 -7.773 2.800 1.00 39.50 110 LYS A N 1
ATOM 930 C CA . LYS A 1 110 ? -20.754 -6.920 1.720 1.00 39.50 110 LYS A CA 1
ATOM 931 C C . LYS A 1 110 ? -19.782 -5.766 1.381 1.00 39.50 110 LYS A C 1
ATOM 933 O O . LYS A 1 110 ? -20.195 -4.622 1.232 1.00 39.50 110 LYS A O 1
ATOM 938 N N . ILE A 1 111 ? -18.482 -6.041 1.286 1.00 41.91 111 ILE A N 1
ATOM 939 C CA . ILE A 1 111 ? -17.471 -5.131 0.744 1.00 41.91 111 ILE A CA 1
ATOM 940 C C . ILE A 1 111 ? -17.297 -5.527 -0.719 1.00 41.91 111 ILE A C 1
ATOM 942 O O . ILE A 1 111 ? -16.811 -6.610 -1.035 1.00 41.91 111 ILE A O 1
ATOM 946 N N . ASN A 1 112 ? -17.713 -4.645 -1.628 1.00 32.62 112 ASN A N 1
ATOM 947 C CA . ASN A 1 112 ? -17.307 -4.748 -3.024 1.00 32.62 112 ASN A CA 1
ATOM 948 C C . ASN A 1 112 ? -15.791 -4.506 -3.074 1.00 32.62 112 ASN A C 1
ATOM 950 O O . ASN A 1 112 ? -15.354 -3.357 -3.079 1.00 32.62 112 ASN A O 1
ATOM 954 N N . ILE A 1 113 ? -14.986 -5.567 -3.119 1.00 40.56 113 ILE A N 1
ATOM 955 C CA . ILE A 1 113 ? -13.597 -5.447 -3.564 1.00 40.56 113 ILE A CA 1
ATOM 956 C C . ILE A 1 113 ? -13.664 -5.253 -5.079 1.00 40.56 113 ILE A C 1
ATOM 958 O O . ILE A 1 113 ? -13.753 -6.205 -5.851 1.00 40.56 113 ILE A O 1
ATOM 962 N N . ILE A 1 114 ? -13.728 -3.991 -5.501 1.00 38.22 114 ILE A N 1
ATOM 963 C CA . ILE A 1 114 ? -13.607 -3.617 -6.906 1.00 38.22 114 ILE A CA 1
ATOM 964 C C . ILE A 1 114 ? -12.110 -3.595 -7.200 1.00 38.22 114 ILE A C 1
ATOM 966 O O . ILE A 1 114 ? -11.430 -2.617 -6.898 1.00 38.22 114 ILE A O 1
ATOM 970 N N . PHE A 1 115 ? -11.589 -4.661 -7.806 1.00 38.72 115 PHE A N 1
ATOM 971 C CA . PHE A 1 115 ? -10.420 -4.486 -8.659 1.00 38.72 115 PHE A CA 1
ATOM 972 C C . PHE A 1 115 ? -10.907 -3.656 -9.841 1.00 38.72 115 PHE A C 1
ATOM 974 O O . PHE A 1 115 ? -11.671 -4.145 -10.674 1.00 38.72 115 PHE A O 1
ATOM 981 N N . LEU A 1 116 ? -10.563 -2.366 -9.856 1.00 30.25 116 LEU A N 1
ATOM 982 C CA . LEU A 1 116 ? -10.799 -1.517 -11.014 1.00 30.25 116 LEU A CA 1
ATOM 983 C C . LEU A 1 116 ? -9.965 -2.097 -12.158 1.00 30.25 116 LEU A C 1
ATOM 985 O O . LEU A 1 116 ? -8.789 -1.782 -12.306 1.00 30.25 116 LEU A O 1
ATOM 989 N N . ASN A 1 117 ? -10.581 -2.971 -12.952 1.00 34.66 117 ASN A N 1
ATOM 990 C CA . ASN A 1 117 ? -10.133 -3.245 -14.302 1.00 34.66 117 ASN A CA 1
ATOM 991 C C . ASN A 1 117 ? -10.394 -1.959 -15.089 1.00 34.66 117 ASN A C 1
ATOM 993 O O . ASN A 1 117 ? -11.482 -1.751 -15.630 1.00 34.66 117 ASN A O 1
ATOM 997 N N . THR A 1 118 ? -9.442 -1.030 -15.040 1.00 37.22 118 THR A N 1
ATOM 998 C CA . THR A 1 118 ? -9.465 0.162 -15.878 1.00 37.22 118 THR A CA 1
ATOM 999 C C . THR A 1 118 ? -9.179 -0.271 -17.311 1.00 37.22 118 THR A C 1
ATOM 1001 O O . THR A 1 118 ? -8.056 -0.157 -17.794 1.00 37.22 118 THR A O 1
ATOM 1004 N N . ASN A 1 119 ? -10.213 -0.776 -17.984 1.00 34.06 119 ASN A N 1
ATOM 1005 C CA . ASN A 1 119 ? -10.303 -0.746 -19.436 1.00 34.06 119 ASN A CA 1
ATOM 1006 C C . ASN A 1 119 ? -10.391 0.729 -19.844 1.00 34.06 119 ASN A C 1
ATOM 1008 O O . ASN A 1 119 ? -11.484 1.286 -19.952 1.00 34.06 119 ASN A O 1
ATOM 1012 N N . PHE A 1 120 ? -9.241 1.377 -20.012 1.00 44.09 120 PHE A N 1
ATOM 1013 C CA . PHE A 1 120 ? -9.175 2.597 -20.802 1.00 44.09 120 PHE A CA 1
ATOM 1014 C C . PHE A 1 120 ? -9.196 2.165 -22.264 1.00 44.09 120 PHE A C 1
ATOM 1016 O O . PHE A 1 120 ? -8.236 1.593 -22.773 1.00 44.09 120 PHE A O 1
ATOM 1023 N N . ARG A 1 121 ? -10.367 2.346 -22.868 1.00 33.94 121 ARG A N 1
ATOM 1024 C CA . ARG A 1 121 ? -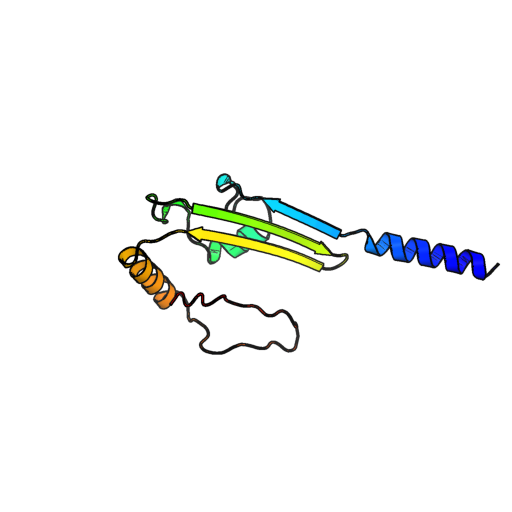10.571 2.327 -24.310 1.00 33.94 121 ARG A CA 1
ATOM 1025 C C . ARG A 1 121 ? -10.169 3.676 -24.893 1.00 33.94 121 ARG A C 1
ATOM 1027 O O . ARG A 1 121 ? -10.382 4.685 -24.183 1.00 33.94 121 ARG A O 1
#

Sequence (121 aa):
MKKKYFFIFIIILILFFISYSISNTTNIKKYLNNGTKIDTYAKNFMPAIEDLPKYRDISYKYNHFSIILFETEAITLVVHYDEETYEKEKGKLTEKYKFLDHKVVSDLIKINIIFLNTNFR

Organism: NCBI:txid991789

Radius of gyration: 20.95 Å; chains: 1; bounding box: 50×28×62 Å